Protein AF-A0A5Q4ESE8-F1 (afdb_monomer_lite)

Radius of gyration: 22.93 Å; chains: 1; bounding box: 41×46×74 Å

pLDDT: mean 79.72, std 13.02, range [40.66, 93.75]

Secondary structure (DSSP, 8-state):
--------SSSSTTS--S--HHHHHHHHHHHHHHHHHHHHHHHHHHHS-HHHHHHHHHHSHHHHHHHHHHHHHHHHHHHHHHHHH--HHHHHHHHHHHHHHTHHHHHHHHHHHHTT-SSHHHHHS-HHHHHHHHHHHHHS-----

Foldseek 3Di:
DDDDDDPPDPPPVPPDPPAPPVLVVLLVVLVVVLVVVVVVVVVVVVVDDPVVVLVVLCVDPVSVVVVVVQVVVLVVVLVQLCQAAVDPVVSVVLNVCCVVVNCSSVSVLLNVQSVVDNDPCSSRHHPVVVVVVVVVVVPPPPPDD

Structure (mmCIF, N/CA/C/O backbone):
data_AF-A0A5Q4ESE8-F1
#
_entry.id   AF-A0A5Q4ESE8-F1
#
loop_
_atom_site.group_PDB
_atom_site.id
_atom_site.type_symbol
_atom_site.label_atom_id
_atom_site.label_alt_id
_atom_site.label_comp_id
_atom_site.label_asym_id
_atom_site.label_entity_id
_atom_site.label_seq_id
_atom_site.pdbx_PDB_ins_code
_atom_site.Cartn_x
_atom_site.Cartn_y
_atom_site.Cartn_z
_atom_site.occupancy
_atom_site.B_iso_or_equiv
_atom_site.auth_seq_id
_atom_site.auth_comp_id
_atom_site.auth_asym_id
_atom_site.auth_atom_id
_atom_site.pdbx_PDB_model_num
ATOM 1 N N . MET A 1 1 ? -25.557 33.650 52.422 1.00 40.66 1 MET A N 1
ATOM 2 C CA . MET A 1 1 ? -24.406 32.732 52.610 1.00 40.66 1 MET A CA 1
ATOM 3 C C . MET A 1 1 ? -24.567 31.605 51.595 1.00 40.66 1 MET A C 1
ATOM 5 O O . MET A 1 1 ? -25.570 30.919 51.671 1.00 40.66 1 MET A O 1
ATOM 9 N N . LEU A 1 2 ? -23.888 31.672 50.438 1.00 47.69 2 LEU A N 1
ATOM 10 C CA . LEU A 1 2 ? -22.601 30.998 50.122 1.00 47.69 2 LEU A CA 1
ATOM 11 C C . LEU A 1 2 ? -22.754 29.457 50.163 1.00 47.69 2 LEU A C 1
ATOM 13 O O . LEU A 1 2 ? -23.129 28.940 51.200 1.00 47.69 2 LEU A O 1
ATOM 17 N N . ALA A 1 3 ? -22.506 28.666 49.113 1.00 46.84 3 ALA A N 1
ATOM 18 C CA . ALA A 1 3 ? -21.518 28.820 48.049 1.00 46.84 3 ALA A CA 1
ATOM 19 C C . ALA A 1 3 ? -21.956 28.145 46.729 1.00 46.84 3 ALA A C 1
ATOM 21 O O . ALA A 1 3 ? -22.396 26.998 46.709 1.00 46.84 3 ALA A O 1
ATOM 22 N N . ALA A 1 4 ? -21.773 28.855 45.613 1.00 55.28 4 ALA A N 1
ATOM 23 C CA . ALA A 1 4 ? -21.780 28.278 44.277 1.00 55.28 4 ALA A CA 1
ATOM 24 C C . ALA A 1 4 ? -20.493 27.456 44.086 1.00 55.28 4 ALA A C 1
ATOM 26 O O . ALA A 1 4 ? -19.392 28.007 44.110 1.00 55.28 4 ALA A O 1
ATOM 27 N N . GLY A 1 5 ? -20.635 26.139 43.924 1.00 58.50 5 GLY A N 1
ATOM 28 C CA . GLY A 1 5 ? -19.524 25.245 43.599 1.00 58.50 5 GLY A CA 1
ATOM 29 C C . GLY A 1 5 ? -18.920 25.560 42.220 1.00 58.50 5 GLY A C 1
ATOM 30 O O . GLY A 1 5 ? -19.614 26.095 41.348 1.00 58.50 5 GLY A O 1
ATOM 31 N N . PRO A 1 6 ? -17.628 25.265 41.988 1.00 57.31 6 PRO A N 1
ATOM 32 C CA . PRO A 1 6 ? -16.905 25.786 40.837 1.00 57.31 6 PRO A CA 1
ATOM 33 C C . PRO A 1 6 ? -17.394 25.127 39.543 1.00 57.31 6 PRO A C 1
ATOM 35 O O . PRO A 1 6 ? -17.291 23.913 39.376 1.00 57.31 6 PRO A O 1
ATOM 38 N N . ARG A 1 7 ? -17.848 25.939 38.578 1.00 57.06 7 ARG A N 1
ATOM 39 C CA . ARG A 1 7 ? -18.015 25.538 37.171 1.00 57.06 7 ARG A CA 1
ATOM 40 C C . ARG A 1 7 ? -16.639 25.244 36.559 1.00 57.06 7 ARG A C 1
ATOM 42 O O . ARG A 1 7 ? -16.064 26.080 35.869 1.00 57.06 7 ARG A O 1
ATOM 49 N N . ARG A 1 8 ? -16.087 24.063 36.827 1.00 60.09 8 ARG A N 1
ATOM 50 C CA . ARG A 1 8 ? -14.873 23.539 36.185 1.00 60.09 8 ARG A CA 1
ATOM 51 C C . ARG A 1 8 ? -15.191 22.197 35.537 1.00 60.09 8 ARG A C 1
ATOM 53 O O . ARG A 1 8 ? -14.918 21.154 36.107 1.00 60.09 8 ARG A O 1
ATOM 60 N N . SER A 1 9 ? -15.790 22.231 34.353 1.00 54.19 9 SER A N 1
ATOM 61 C CA . SER A 1 9 ? -15.893 21.035 33.495 1.00 54.19 9 SER A CA 1
ATOM 62 C C . SER A 1 9 ? -16.230 21.326 32.030 1.00 54.19 9 SER A C 1
ATOM 64 O O . SER A 1 9 ? -16.197 20.416 31.214 1.00 54.19 9 SER A O 1
ATOM 66 N N . ALA A 1 10 ? -16.508 22.578 31.648 1.00 52.78 10 ALA A N 1
ATOM 67 C CA . ALA A 1 10 ? -16.897 22.898 30.271 1.00 52.78 10 ALA A CA 1
ATOM 68 C C . ALA A 1 10 ? -15.719 23.245 29.334 1.00 52.78 10 ALA A C 1
ATOM 70 O O . ALA A 1 10 ? -15.917 23.338 28.128 1.00 52.78 10 ALA A O 1
ATOM 71 N N . SER A 1 11 ? -14.498 23.435 29.853 1.00 50.78 11 SER A N 1
ATOM 72 C CA . SER A 1 11 ? -13.347 23.901 29.057 1.00 50.78 11 SER A CA 1
ATOM 73 C C . SER A 1 11 ? -12.180 22.916 28.944 1.00 50.78 11 SER A C 1
ATOM 75 O O . SER A 1 11 ? -11.283 23.159 28.145 1.00 50.78 11 SER A O 1
ATOM 77 N N . GLN A 1 12 ? -12.184 21.790 29.670 1.00 48.25 12 GLN A N 1
ATOM 78 C CA . GLN A 1 12 ? -11.125 20.771 29.558 1.00 48.25 12 GLN A CA 1
ATOM 79 C C . GLN A 1 12 ? -11.368 19.738 28.447 1.00 48.25 12 GLN A C 1
ATOM 81 O O . GLN A 1 12 ? -10.425 19.086 28.017 1.00 48.25 12 GLN A O 1
ATOM 86 N N . HIS A 1 13 ? -12.590 19.640 27.915 1.00 46.31 13 HIS A N 1
ATOM 87 C CA . HIS A 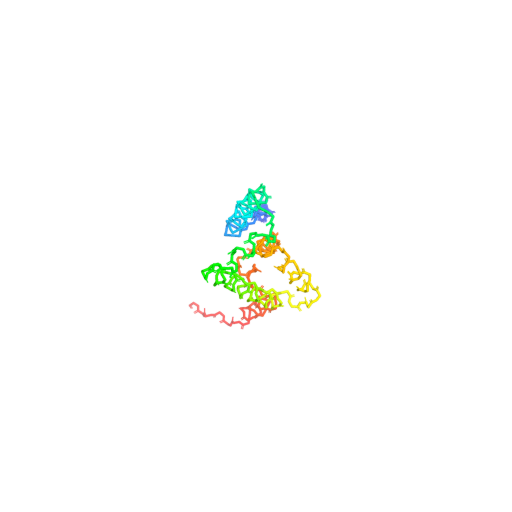1 13 ? -12.912 18.743 26.796 1.00 46.31 13 HIS A CA 1
ATOM 88 C C . HIS A 1 13 ? -12.624 19.328 25.407 1.00 46.31 13 HIS A C 1
ATOM 90 O O . HIS A 1 13 ? -12.838 18.659 24.401 1.00 46.31 13 HIS A O 1
ATOM 96 N N . ARG A 1 14 ? -12.125 20.568 25.331 1.00 53.19 14 ARG A N 1
ATOM 97 C CA . ARG A 1 14 ? -11.720 21.214 24.073 1.00 53.19 14 ARG A CA 1
ATOM 98 C C . ARG A 1 14 ? -10.201 21.254 23.913 1.00 53.19 14 ARG A C 1
ATOM 100 O O . ARG A 1 14 ? -9.661 22.181 23.319 1.00 53.19 14 ARG A O 1
ATOM 107 N N . THR A 1 15 ? -9.511 20.267 24.462 1.00 50.69 15 THR A N 1
ATOM 108 C CA . THR A 1 15 ? -8.067 20.127 24.315 1.00 50.69 15 THR A CA 1
ATOM 109 C C . THR A 1 15 ? -7.839 18.810 23.594 1.00 50.69 15 THR A C 1
ATOM 111 O O . THR A 1 15 ? -8.225 17.762 24.091 1.00 50.69 15 THR A O 1
ATOM 114 N N . GLU A 1 16 ? -7.255 18.897 22.402 1.00 46.00 16 GLU A N 1
ATOM 115 C CA . GLU A 1 16 ? -6.919 17.779 21.511 1.00 46.00 16 GLU A CA 1
ATOM 116 C C . GLU A 1 16 ? -8.044 17.250 20.599 1.00 46.00 16 GLU A C 1
ATOM 118 O O . GLU A 1 16 ? -8.205 16.054 20.408 1.00 46.00 16 GLU A O 1
ATOM 123 N N . ALA A 1 17 ? -8.660 18.147 19.815 1.00 50.62 17 ALA A N 1
ATOM 124 C CA . ALA A 1 17 ? -9.007 17.824 18.414 1.00 50.62 17 ALA A CA 1
ATOM 125 C C . ALA A 1 17 ? -7.728 17.725 17.545 1.00 50.62 17 ALA A C 1
ATOM 127 O O . ALA A 1 17 ? -7.626 18.256 16.440 1.00 50.62 17 ALA A O 1
ATOM 128 N N . VAL A 1 18 ? -6.696 17.116 18.116 1.00 56.94 18 VAL A N 1
ATOM 129 C CA . VAL A 1 18 ? -5.392 16.859 17.537 1.00 56.94 18 VAL A CA 1
ATOM 130 C C . VAL A 1 18 ? -5.389 15.353 17.410 1.00 56.94 18 VAL A C 1
ATOM 132 O O . VAL A 1 18 ? -5.548 14.675 18.418 1.00 56.94 18 VAL A O 1
ATOM 135 N N . MET A 1 19 ? -5.274 14.844 16.181 1.00 54.47 19 MET A N 1
ATOM 136 C CA . MET A 1 19 ? -5.231 13.405 15.913 1.00 54.47 19 MET A CA 1
ATOM 137 C C . MET A 1 19 ? -4.435 12.676 17.015 1.00 54.47 19 MET A C 1
ATOM 139 O O . MET A 1 19 ? -3.371 13.167 17.418 1.00 54.47 19 MET A O 1
ATOM 143 N N . PRO A 1 20 ? -4.907 11.523 17.505 1.00 67.44 20 PRO A N 1
ATOM 144 C CA . PRO A 1 20 ? -4.230 10.783 18.569 1.00 67.44 20 PRO A CA 1
ATOM 145 C C . PRO A 1 20 ? -2.754 10.571 18.180 1.00 67.44 20 PRO A C 1
ATOM 147 O O . PRO A 1 20 ? -2.432 10.261 17.026 1.00 67.44 20 PRO A O 1
ATOM 150 N N . LYS A 1 21 ? -1.833 10.745 19.137 1.00 73.31 21 LYS A N 1
ATOM 151 C CA . LYS A 1 21 ? -0.375 10.601 18.928 1.00 73.31 21 LYS A CA 1
ATOM 152 C C . LYS A 1 21 ? 0.022 9.415 18.019 1.00 73.31 21 LYS A C 1
ATOM 154 O O . LYS A 1 21 ? 0.797 9.645 17.091 1.00 73.31 21 LYS A O 1
ATOM 159 N N . PRO A 1 22 ? -0.520 8.190 18.187 1.00 75.12 22 PRO A N 1
ATOM 160 C CA . PRO A 1 22 ? -0.175 7.063 17.316 1.00 75.12 22 PRO A CA 1
ATOM 161 C C . PRO A 1 22 ? -0.632 7.213 15.851 1.00 75.12 22 PRO A C 1
ATOM 163 O O . PRO A 1 22 ? 0.123 6.872 14.941 1.00 75.12 22 PRO A O 1
ATOM 166 N N . VAL A 1 23 ? -1.821 7.767 15.585 1.00 79.50 23 VAL A N 1
ATOM 167 C CA . VAL A 1 23 ? -2.319 7.960 14.203 1.00 79.50 23 VAL A CA 1
ATOM 168 C C . VAL A 1 23 ? -1.537 9.064 13.494 1.00 79.50 23 VAL A C 1
ATOM 170 O O . VAL A 1 23 ? -1.236 8.941 12.307 1.00 79.50 23 VAL A O 1
ATOM 173 N N . ARG A 1 24 ? -1.119 10.107 14.224 1.00 78.06 24 ARG A N 1
ATOM 174 C CA . ARG A 1 24 ? -0.236 11.158 13.687 1.00 78.06 24 ARG A CA 1
ATOM 175 C C . ARG A 1 24 ? 1.101 10.608 13.223 1.00 78.06 24 ARG A C 1
ATOM 177 O O . ARG A 1 24 ? 1.577 11.010 12.163 1.00 78.06 24 ARG A O 1
ATOM 184 N N . ILE A 1 25 ? 1.694 9.702 13.998 1.00 83.44 25 ILE A N 1
ATOM 185 C CA . ILE A 1 25 ? 2.962 9.064 13.635 1.00 83.44 25 ILE A CA 1
ATOM 186 C C . ILE A 1 25 ? 2.768 8.252 12.352 1.00 83.44 25 ILE A C 1
ATOM 188 O O . ILE A 1 25 ? 3.508 8.459 11.394 1.00 83.44 25 ILE A O 1
ATOM 192 N N . LEU A 1 26 ? 1.724 7.417 12.284 1.00 84.31 26 LEU A N 1
ATOM 193 C CA . LEU A 1 26 ? 1.416 6.617 11.094 1.00 84.31 26 LEU A CA 1
ATOM 194 C C . LEU A 1 26 ? 1.192 7.481 9.842 1.00 84.31 26 LEU A C 1
ATOM 196 O O . LEU A 1 26 ? 1.743 7.186 8.780 1.00 84.31 26 LEU A O 1
ATOM 200 N N . ALA A 1 27 ? 0.411 8.556 9.965 1.00 80.94 27 ALA A N 1
ATOM 201 C CA . ALA A 1 27 ? 0.143 9.479 8.866 1.00 80.94 27 ALA A CA 1
ATOM 202 C C . ALA A 1 27 ? 1.424 10.179 8.392 1.00 80.94 27 ALA A C 1
ATOM 204 O O . ALA A 1 27 ? 1.683 10.232 7.192 1.00 80.94 27 ALA A O 1
ATOM 205 N N . THR A 1 28 ? 2.254 10.650 9.328 1.00 83.25 28 THR A N 1
ATOM 206 C CA . THR A 1 28 ? 3.536 11.300 9.010 1.00 83.25 28 THR A CA 1
ATOM 207 C C . THR A 1 28 ? 4.479 10.332 8.300 1.00 83.25 28 THR A C 1
ATOM 209 O O . THR A 1 28 ? 5.022 10.674 7.254 1.00 83.25 28 THR A O 1
ATOM 212 N N . MET A 1 29 ? 4.634 9.106 8.810 1.00 85.88 29 MET A N 1
ATOM 213 C CA . MET A 1 29 ? 5.472 8.085 8.172 1.00 85.88 29 MET A CA 1
ATOM 214 C C . MET A 1 29 ? 4.977 7.758 6.762 1.00 85.88 29 MET A C 1
ATOM 216 O O . MET A 1 29 ? 5.761 7.767 5.816 1.00 85.88 29 MET A O 1
ATOM 220 N N . SER A 1 30 ? 3.668 7.553 6.599 1.00 83.94 30 SER A N 1
ATOM 221 C CA . SER A 1 30 ? 3.065 7.278 5.290 1.00 83.94 30 SER A CA 1
ATOM 222 C C . SER A 1 30 ? 3.300 8.428 4.306 1.00 83.94 30 SER A C 1
ATOM 224 O O . SER A 1 30 ? 3.585 8.187 3.137 1.00 83.94 30 SER A O 1
ATOM 226 N N . MET A 1 31 ? 3.225 9.676 4.776 1.00 86.62 31 MET A N 1
ATOM 227 C CA . MET A 1 31 ? 3.466 10.864 3.956 1.00 86.62 31 MET A CA 1
ATOM 228 C C . MET A 1 31 ? 4.935 10.994 3.538 1.00 86.62 31 MET A C 1
ATOM 230 O O . MET A 1 31 ? 5.207 11.295 2.379 1.00 86.62 31 MET A O 1
ATOM 234 N N . LEU A 1 32 ? 5.882 10.725 4.440 1.00 91.00 32 LEU A N 1
ATOM 235 C CA . LEU A 1 32 ? 7.309 10.726 4.106 1.00 91.00 32 LEU A CA 1
ATOM 236 C C . LEU A 1 32 ? 7.636 9.649 3.069 1.00 91.00 32 LEU A C 1
ATOM 238 O O . LEU A 1 32 ? 8.298 9.940 2.073 1.00 91.00 32 LEU A O 1
ATOM 242 N N . ILE A 1 33 ? 7.114 8.435 3.260 1.00 89.50 33 ILE A N 1
ATOM 243 C CA . ILE A 1 33 ? 7.281 7.337 2.300 1.00 89.50 33 ILE A CA 1
ATOM 244 C C . ILE A 1 33 ? 6.685 7.729 0.944 1.00 89.50 33 ILE A C 1
ATOM 246 O O . ILE A 1 33 ? 7.332 7.525 -0.079 1.00 89.50 33 ILE A O 1
ATOM 250 N N . LEU A 1 34 ? 5.498 8.344 0.924 1.00 86.81 34 LEU A N 1
ATOM 251 C CA . LEU A 1 34 ? 4.852 8.815 -0.304 1.00 86.81 34 LEU A CA 1
ATOM 252 C C . LEU A 1 34 ? 5.740 9.804 -1.073 1.00 86.81 34 LEU A C 1
ATOM 254 O O . LEU A 1 34 ? 5.918 9.654 -2.280 1.00 86.81 34 LEU A O 1
ATOM 258 N N . ILE A 1 35 ? 6.321 10.786 -0.380 1.00 88.31 35 ILE A N 1
ATOM 259 C CA . ILE A 1 35 ? 7.192 11.803 -0.989 1.00 88.31 35 ILE A CA 1
ATOM 260 C C . ILE A 1 35 ? 8.449 11.157 -1.577 1.00 88.31 35 ILE A C 1
ATOM 262 O O . ILE A 1 35 ? 8.797 11.429 -2.726 1.00 88.31 35 ILE A O 1
ATOM 266 N N . VAL A 1 36 ? 9.105 10.275 -0.818 1.00 91.50 36 VAL A N 1
ATOM 267 C CA . VAL A 1 36 ? 10.288 9.543 -1.294 1.00 91.50 36 VAL A CA 1
ATOM 268 C C . VAL A 1 36 ? 9.938 8.702 -2.520 1.00 91.50 36 VAL A C 1
ATOM 270 O O . VAL A 1 36 ? 10.663 8.726 -3.511 1.00 91.50 36 VAL A O 1
ATOM 273 N N . PHE A 1 37 ? 8.803 8.003 -2.494 1.00 86.25 37 PHE A N 1
ATOM 274 C CA . PHE A 1 37 ? 8.378 7.146 -3.596 1.00 86.25 37 PHE A CA 1
ATOM 275 C C . PHE A 1 37 ? 8.091 7.948 -4.871 1.00 86.25 37 PHE A C 1
ATOM 277 O O . PHE A 1 37 ? 8.544 7.568 -5.948 1.00 86.25 37 PHE A O 1
ATOM 284 N N . ILE A 1 38 ? 7.431 9.104 -4.749 1.00 87.38 38 ILE A N 1
ATOM 285 C CA . ILE A 1 38 ? 7.221 10.030 -5.871 1.00 87.38 38 ILE A CA 1
ATOM 286 C C . ILE A 1 38 ? 8.563 10.516 -6.430 1.00 87.38 38 ILE A C 1
ATOM 288 O O . ILE A 1 38 ? 8.757 10.491 -7.644 1.00 87.38 38 ILE A O 1
ATOM 292 N N . ALA A 1 39 ? 9.508 10.912 -5.573 1.00 87.81 39 ALA A N 1
ATOM 293 C CA . ALA A 1 39 ? 10.824 11.368 -6.018 1.00 87.81 39 ALA A CA 1
ATOM 294 C C . ALA A 1 39 ? 11.586 10.273 -6.789 1.00 87.81 39 ALA A C 1
ATOM 296 O O . ALA A 1 39 ? 12.188 10.552 -7.827 1.00 87.81 39 ALA A O 1
ATOM 297 N N . LEU A 1 40 ? 11.515 9.020 -6.326 1.00 87.31 40 LEU A N 1
ATOM 298 C CA . LEU A 1 40 ? 12.112 7.875 -7.016 1.00 87.31 40 LEU A CA 1
ATOM 299 C C . LEU A 1 40 ? 11.448 7.602 -8.371 1.00 87.31 40 LEU A C 1
ATOM 301 O O . LEU A 1 40 ? 12.163 7.363 -9.343 1.00 87.31 40 LEU A O 1
ATOM 305 N N . ILE A 1 41 ? 10.115 7.685 -8.453 1.00 85.62 41 ILE A N 1
ATOM 306 C CA . ILE A 1 41 ? 9.373 7.534 -9.715 1.00 85.62 41 ILE A CA 1
ATOM 307 C C . ILE A 1 41 ? 9.794 8.613 -10.711 1.00 85.62 41 ILE A C 1
ATOM 309 O O . ILE A 1 41 ? 10.081 8.295 -11.864 1.00 85.62 41 ILE A O 1
ATOM 313 N N . VAL A 1 42 ? 9.866 9.876 -10.279 1.00 86.75 42 VAL A N 1
ATOM 314 C CA . VAL A 1 42 ? 10.287 10.988 -11.144 1.00 86.75 42 VAL A CA 1
ATOM 315 C C . VAL A 1 42 ? 11.713 10.766 -11.637 1.00 86.75 42 VAL A C 1
ATOM 317 O O . VAL A 1 42 ? 11.943 10.836 -12.841 1.00 86.75 42 VAL A O 1
ATOM 320 N N . ARG A 1 43 ? 12.651 10.428 -10.742 1.00 89.62 43 ARG A N 1
ATOM 321 C CA . ARG A 1 43 ? 14.044 10.144 -11.119 1.00 89.62 43 ARG A CA 1
ATOM 322 C C . ARG A 1 43 ? 14.130 9.018 -12.152 1.00 89.62 43 ARG A C 1
ATOM 324 O O . ARG A 1 43 ? 14.745 9.202 -13.194 1.00 89.62 43 ARG A O 1
ATOM 331 N N . ALA A 1 44 ? 13.473 7.887 -11.894 1.00 84.75 44 ALA A N 1
ATOM 332 C CA . ALA A 1 44 ? 13.473 6.743 -12.804 1.00 84.75 44 ALA A CA 1
ATOM 333 C C . ALA A 1 44 ? 12.830 7.076 -14.163 1.00 84.75 44 ALA A C 1
ATOM 335 O O . ALA A 1 44 ? 13.327 6.648 -15.203 1.00 84.75 44 ALA A O 1
ATOM 336 N N . SER A 1 45 ? 11.768 7.891 -14.162 1.00 83.38 45 SER A N 1
ATOM 337 C CA . SER A 1 45 ? 11.065 8.312 -15.383 1.00 83.38 45 SER A CA 1
ATOM 338 C C . SER A 1 45 ? 11.903 9.227 -16.280 1.00 83.38 45 SER A C 1
ATOM 340 O O . SER A 1 45 ? 11.626 9.313 -17.472 1.00 83.38 45 SER A O 1
ATOM 342 N N . MET A 1 46 ? 12.914 9.914 -15.735 1.00 86.62 46 MET A N 1
ATOM 343 C CA . MET A 1 46 ? 13.856 10.718 -16.527 1.00 86.62 46 MET A CA 1
ATOM 344 C C . MET A 1 46 ? 14.951 9.866 -17.188 1.00 86.62 46 MET A C 1
ATOM 346 O O . MET A 1 46 ? 15.562 10.311 -18.155 1.00 86.62 46 MET A O 1
ATOM 350 N N . GLU A 1 47 ? 15.212 8.658 -16.678 1.00 82.44 47 GLU A N 1
ATOM 351 C CA . GLU A 1 47 ? 16.289 7.781 -17.157 1.00 82.44 47 GLU A CA 1
ATOM 352 C C . GLU A 1 47 ? 15.802 6.800 -18.231 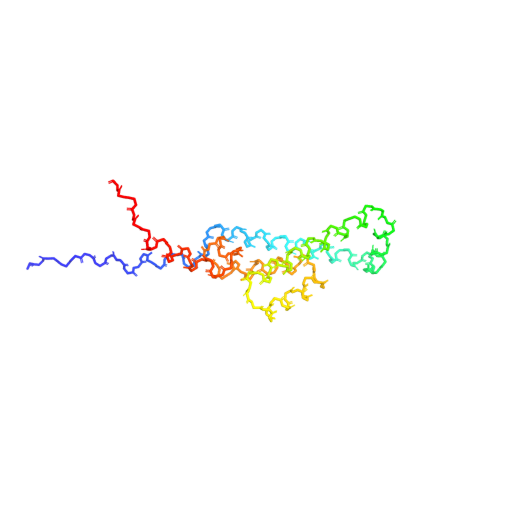1.00 82.44 47 GLU A C 1
ATOM 354 O O . GLU A 1 47 ? 16.469 6.608 -19.250 1.00 82.44 47 GLU A O 1
ATOM 359 N N . LYS A 1 48 ? 14.645 6.162 -18.014 1.00 78.81 48 LYS A N 1
ATOM 360 C CA . LYS A 1 48 ? 14.106 5.135 -18.915 1.00 78.81 48 LYS A CA 1
ATOM 361 C C . LYS A 1 48 ? 12.593 5.252 -19.056 1.00 78.81 48 LYS A C 1
ATOM 363 O O . LYS A 1 48 ? 11.867 5.498 -18.096 1.00 78.81 48 LYS A O 1
ATOM 368 N N . ASN A 1 49 ? 12.106 4.966 -20.262 1.00 85.12 49 ASN A N 1
ATOM 369 C CA . ASN A 1 49 ? 10.680 4.762 -20.492 1.00 85.12 49 ASN A CA 1
ATOM 370 C C . ASN A 1 49 ? 10.195 3.533 -19.710 1.00 85.12 49 ASN A C 1
ATOM 372 O O . ASN A 1 49 ? 10.855 2.492 -19.715 1.00 85.12 49 ASN A O 1
ATOM 376 N N . ILE A 1 50 ? 9.006 3.630 -19.111 1.00 82.00 50 ILE A N 1
ATOM 377 C CA . ILE A 1 50 ? 8.424 2.587 -18.248 1.00 82.00 50 ILE A CA 1
ATOM 378 C C . ILE A 1 50 ? 8.396 1.222 -18.951 1.00 82.00 50 ILE A C 1
ATOM 380 O O . ILE A 1 50 ? 8.779 0.220 -18.359 1.00 82.00 50 ILE A O 1
ATOM 384 N N . GLY A 1 51 ? 8.007 1.175 -20.230 1.00 81.69 51 GLY A N 1
ATOM 385 C CA . GLY A 1 51 ? 7.945 -0.080 -20.987 1.00 81.69 51 GLY A CA 1
ATOM 386 C C . GLY A 1 51 ? 9.307 -0.760 -21.160 1.00 81.69 51 GLY A C 1
ATOM 387 O O . GLY A 1 51 ? 9.402 -1.975 -21.023 1.00 81.69 51 GLY A O 1
ATOM 388 N N . ALA A 1 52 ? 10.368 0.018 -21.395 1.00 84.25 52 ALA A N 1
ATOM 389 C CA . ALA A 1 52 ? 11.724 -0.516 -21.514 1.00 84.25 52 ALA A CA 1
ATOM 390 C C . ALA A 1 52 ? 12.255 -0.999 -20.156 1.00 84.25 52 ALA A C 1
ATOM 392 O O . ALA A 1 52 ? 12.830 -2.080 -20.074 1.00 84.25 52 ALA A O 1
ATOM 393 N N . ALA A 1 53 ? 11.994 -0.239 -19.087 1.00 84.38 53 ALA A N 1
ATOM 394 C CA . ALA A 1 53 ? 12.361 -0.628 -17.727 1.00 84.38 53 ALA A CA 1
ATOM 395 C C . ALA A 1 53 ? 11.659 -1.925 -17.287 1.00 84.38 53 ALA A C 1
ATOM 397 O O . ALA A 1 53 ? 12.292 -2.794 -16.696 1.00 84.38 53 ALA A O 1
ATOM 398 N N . VAL A 1 54 ? 10.372 -2.089 -17.612 1.00 84.75 54 VAL A N 1
ATOM 399 C CA . VAL A 1 54 ? 9.619 -3.317 -17.308 1.00 84.75 54 VAL A CA 1
ATOM 400 C C . VAL A 1 54 ? 10.118 -4.498 -18.139 1.00 84.75 54 VAL A C 1
ATOM 402 O O . VAL A 1 54 ? 10.250 -5.590 -17.597 1.00 84.75 54 VAL A O 1
ATOM 405 N N . ALA A 1 55 ? 10.424 -4.305 -19.424 1.00 87.88 55 ALA A N 1
ATOM 406 C CA . ALA A 1 55 ? 10.950 -5.378 -20.269 1.00 87.88 55 ALA A CA 1
ATOM 407 C C . ALA A 1 55 ? 12.295 -5.913 -19.748 1.00 87.88 55 ALA A C 1
ATOM 409 O O . ALA A 1 55 ? 12.490 -7.124 -19.685 1.00 87.88 55 ALA A O 1
ATOM 410 N N . GLU A 1 56 ? 13.189 -5.020 -19.320 1.00 88.81 56 GLU A N 1
ATOM 411 C CA . GLU A 1 56 ? 14.467 -5.383 -18.698 1.00 88.81 56 GLU A CA 1
ATOM 412 C C . GLU A 1 56 ? 14.263 -6.080 -17.345 1.00 88.81 56 GLU A C 1
ATOM 414 O O . GLU A 1 56 ? 14.900 -7.094 -17.075 1.00 88.81 56 GLU A O 1
ATOM 419 N N . LEU A 1 57 ? 13.317 -5.599 -16.531 1.00 88.88 57 LEU A N 1
ATOM 420 C CA . LEU A 1 57 ? 12.979 -6.211 -15.245 1.00 88.88 57 LEU A CA 1
ATOM 421 C C . LEU A 1 57 ? 12.404 -7.626 -15.406 1.00 88.88 57 LEU A C 1
ATOM 423 O O . LEU A 1 57 ? 12.704 -8.501 -14.609 1.00 88.88 57 LEU A O 1
ATOM 427 N N . VAL A 1 58 ? 11.582 -7.865 -16.428 1.00 90.56 58 VAL A N 1
ATOM 428 C CA . VAL A 1 58 ? 11.016 -9.195 -16.713 1.00 90.56 58 VAL A CA 1
ATOM 429 C C . VAL A 1 58 ? 12.060 -10.133 -17.325 1.00 90.56 58 VAL A C 1
ATOM 431 O O . VAL A 1 58 ? 11.978 -11.344 -17.127 1.00 90.56 58 VAL A O 1
ATOM 434 N N . ALA A 1 59 ? 13.034 -9.590 -18.061 1.00 91.69 59 ALA A N 1
ATOM 435 C CA . ALA A 1 59 ? 14.154 -10.362 -18.592 1.00 91.69 59 ALA A CA 1
ATOM 436 C C . ALA A 1 59 ? 15.132 -10.809 -17.490 1.00 91.69 59 ALA A C 1
ATOM 438 O O . ALA A 1 59 ? 15.777 -11.848 -17.635 1.00 91.69 59 ALA A O 1
ATOM 439 N N . ASP A 1 60 ? 15.227 -10.056 -16.391 1.00 92.31 60 ASP A N 1
ATOM 440 C CA . ASP A 1 60 ? 15.961 -10.458 -15.195 1.00 92.31 60 ASP A CA 1
ATOM 441 C C . ASP A 1 60 ? 15.138 -11.415 -14.313 1.00 92.31 60 ASP A C 1
ATOM 443 O O . ASP A 1 60 ? 13.977 -11.169 -13.981 1.00 92.31 60 ASP A O 1
ATOM 447 N N . GLY A 1 61 ? 15.752 -12.521 -13.886 1.00 90.31 61 GLY A N 1
ATOM 448 C CA . GLY A 1 61 ? 15.060 -13.544 -13.096 1.00 90.31 61 GLY A CA 1
ATOM 449 C C . GLY A 1 61 ? 14.579 -13.038 -11.732 1.00 90.31 61 GLY A C 1
ATOM 450 O O . GLY A 1 61 ? 13.479 -13.387 -11.299 1.00 90.31 61 GLY A O 1
ATOM 451 N N . TRP A 1 62 ? 15.361 -12.186 -11.063 1.00 92.56 62 TRP A N 1
ATOM 452 C CA . TRP A 1 62 ? 14.960 -11.577 -9.791 1.00 92.56 62 TRP A CA 1
ATOM 453 C C . TRP A 1 62 ? 13.972 -10.430 -10.002 1.00 92.56 62 TRP A C 1
ATOM 455 O O . TRP A 1 62 ? 13.045 -10.259 -9.205 1.00 92.56 62 TRP A O 1
ATOM 465 N N . GLY A 1 63 ? 14.109 -9.685 -11.094 1.00 90.75 63 GLY A N 1
ATOM 466 C CA . GLY A 1 63 ? 13.153 -8.666 -11.502 1.00 90.75 63 GLY A CA 1
ATOM 467 C C . GLY A 1 63 ? 11.746 -9.236 -11.705 1.00 90.75 63 GLY A C 1
ATOM 468 O O . GLY A 1 63 ? 10.784 -8.686 -11.166 1.00 90.75 63 GLY A O 1
ATOM 469 N N . LEU A 1 64 ? 11.609 -10.401 -12.343 1.00 91.06 64 LEU A N 1
ATOM 470 C CA . LEU A 1 64 ? 10.315 -11.080 -12.447 1.00 91.06 64 LEU A CA 1
ATOM 471 C C . LEU A 1 64 ? 9.758 -11.495 -11.074 1.00 91.06 64 LEU A C 1
ATOM 473 O O . LEU A 1 64 ? 8.575 -11.283 -10.807 1.00 91.06 64 LEU A O 1
ATOM 477 N N . VAL A 1 65 ? 10.592 -12.050 -10.189 1.00 93.75 65 VAL A N 1
ATOM 478 C CA . VAL A 1 65 ? 10.171 -12.444 -8.830 1.00 93.75 65 VAL A CA 1
ATOM 479 C C . VAL A 1 65 ? 9.669 -11.238 -8.039 1.00 93.75 65 VAL A C 1
ATOM 481 O O . VAL A 1 65 ? 8.601 -11.308 -7.435 1.00 93.75 65 VAL A O 1
ATOM 484 N N . THR A 1 66 ? 10.390 -10.116 -8.079 1.00 90.75 66 THR A N 1
ATOM 485 C CA . THR A 1 66 ? 9.971 -8.880 -7.394 1.00 90.75 66 THR A CA 1
ATOM 486 C C . THR A 1 66 ? 8.692 -8.291 -7.988 1.00 90.75 66 THR A C 1
ATOM 488 O O . THR A 1 66 ? 7.853 -7.781 -7.247 1.00 90.75 66 THR A O 1
ATOM 491 N N . LEU A 1 67 ? 8.490 -8.406 -9.304 1.00 88.44 67 LEU A N 1
ATOM 492 C CA . LEU A 1 67 ? 7.256 -7.980 -9.961 1.00 88.44 67 LEU A CA 1
ATOM 493 C C . LEU A 1 67 ? 6.062 -8.836 -9.516 1.00 88.44 67 LEU A C 1
ATOM 495 O O . LEU A 1 67 ? 5.001 -8.300 -9.196 1.00 88.44 67 LEU A O 1
ATOM 499 N N . VAL A 1 68 ? 6.236 -10.158 -9.457 1.00 90.81 68 VAL A N 1
ATOM 500 C CA . VAL A 1 68 ? 5.204 -11.083 -8.966 1.00 90.81 68 VAL A CA 1
ATOM 501 C C . VAL A 1 68 ? 4.894 -10.822 -7.491 1.00 90.81 68 VAL A C 1
ATOM 503 O O . VAL A 1 68 ? 3.719 -10.729 -7.141 1.00 90.81 68 VAL A O 1
ATOM 506 N N . ASP A 1 69 ? 5.914 -10.651 -6.647 1.00 91.31 69 ASP A N 1
ATOM 507 C CA . ASP A 1 69 ? 5.757 -10.313 -5.225 1.00 91.31 69 ASP A CA 1
ATOM 508 C C . ASP A 1 69 ? 4.967 -9.007 -5.038 1.00 91.31 69 ASP A C 1
ATOM 510 O O . ASP A 1 69 ? 3.979 -8.971 -4.299 1.00 91.31 69 ASP A O 1
ATOM 514 N N . LEU A 1 70 ? 5.313 -7.966 -5.804 1.00 89.75 70 LEU A N 1
ATOM 515 C CA . LEU A 1 70 ? 4.596 -6.692 -5.806 1.00 89.75 70 LEU A CA 1
ATOM 516 C C . LEU A 1 70 ? 3.107 -6.882 -6.127 1.00 89.75 70 LEU A C 1
ATOM 518 O O . LEU A 1 70 ? 2.254 -6.397 -5.380 1.00 89.75 70 LEU A O 1
ATOM 522 N N . TYR A 1 71 ? 2.769 -7.580 -7.216 1.00 89.69 71 TYR A N 1
ATOM 523 C CA . TYR A 1 71 ? 1.369 -7.777 -7.610 1.00 89.69 71 TYR A CA 1
ATOM 524 C C . TYR A 1 71 ? 0.606 -8.716 -6.670 1.00 89.69 71 TYR A C 1
ATOM 526 O O . TYR A 1 71 ? -0.579 -8.480 -6.417 1.00 89.69 71 TYR A O 1
ATOM 534 N N . ALA A 1 72 ? 1.262 -9.729 -6.101 1.00 92.62 72 ALA A N 1
ATOM 535 C CA . ALA A 1 72 ? 0.677 -10.562 -5.054 1.00 92.62 72 ALA A CA 1
ATOM 536 C C . ALA A 1 72 ? 0.338 -9.720 -3.812 1.00 92.62 72 ALA A C 1
ATOM 538 O O . ALA A 1 72 ? -0.775 -9.807 -3.284 1.00 92.62 72 ALA A O 1
ATOM 539 N N . GLY A 1 73 ? 1.246 -8.829 -3.404 1.00 92.31 73 GLY A N 1
ATOM 540 C CA . GLY A 1 73 ? 1.004 -7.851 -2.347 1.00 92.31 73 GLY A CA 1
ATOM 541 C C . GLY A 1 73 ? -0.178 -6.930 -2.661 1.00 92.31 73 GLY A C 1
ATOM 542 O O . GLY A 1 73 ? -1.082 -6.783 -1.837 1.00 92.31 73 GLY A O 1
ATOM 543 N N . LEU A 1 74 ? -0.237 -6.363 -3.872 1.00 91.75 74 LEU A N 1
ATOM 544 C CA . LEU A 1 74 ? -1.356 -5.512 -4.302 1.00 91.75 74 LEU A CA 1
ATOM 545 C C . LEU A 1 74 ? -2.692 -6.261 -4.303 1.00 91.75 74 LEU A C 1
ATOM 547 O O . LEU A 1 74 ? -3.707 -5.687 -3.907 1.00 91.75 74 LEU A O 1
ATOM 551 N N . PHE A 1 75 ? -2.703 -7.538 -4.690 1.00 91.62 75 PHE A N 1
ATOM 552 C CA . PHE A 1 75 ? -3.899 -8.376 -4.630 1.00 91.62 75 PHE A CA 1
ATOM 553 C C . PHE A 1 75 ? -4.385 -8.570 -3.188 1.00 91.62 75 PHE A C 1
ATOM 555 O O . PHE A 1 75 ? -5.568 -8.371 -2.900 1.00 91.62 75 PHE A O 1
ATOM 562 N N . ILE A 1 76 ? -3.479 -8.876 -2.255 1.00 93.31 76 ILE A N 1
ATOM 563 C CA . ILE A 1 76 ? -3.813 -9.002 -0.828 1.00 93.31 76 ILE A CA 1
ATOM 564 C C . ILE A 1 76 ? -4.383 -7.681 -0.292 1.00 93.31 76 ILE A C 1
ATOM 566 O O . ILE A 1 76 ? -5.413 -7.677 0.390 1.00 93.31 76 ILE A O 1
ATOM 570 N N . ILE A 1 77 ? -3.770 -6.548 -0.648 1.00 91.94 77 ILE A N 1
ATOM 571 C CA . ILE A 1 77 ? -4.263 -5.217 -0.269 1.00 91.94 77 ILE A CA 1
ATOM 572 C C . ILE A 1 77 ? -5.636 -4.929 -0.889 1.00 91.94 77 ILE A C 1
ATOM 574 O O . ILE A 1 77 ? -6.509 -4.411 -0.198 1.00 91.94 77 ILE A O 1
ATOM 578 N N . ALA A 1 78 ? -5.879 -5.298 -2.147 1.00 90.38 78 ALA A N 1
ATOM 579 C CA . ALA A 1 78 ? -7.176 -5.134 -2.805 1.00 90.38 78 ALA A CA 1
ATOM 580 C C . ALA A 1 78 ? -8.296 -5.908 -2.082 1.00 90.38 78 ALA A C 1
ATOM 582 O O . ALA A 1 78 ? -9.387 -5.368 -1.841 1.00 90.38 78 ALA A O 1
ATOM 583 N N . VAL A 1 79 ? -8.018 -7.150 -1.674 1.00 90.81 79 VAL A N 1
ATOM 584 C CA . VAL A 1 79 ? -8.939 -7.958 -0.860 1.00 90.81 79 VAL A CA 1
ATOM 585 C C . VAL A 1 79 ? -9.175 -7.293 0.499 1.00 90.81 79 VAL A C 1
ATOM 587 O O . VAL A 1 79 ? -10.325 -7.134 0.921 1.00 90.81 79 VAL A O 1
ATOM 590 N N . TRP A 1 80 ? -8.111 -6.829 1.159 1.00 91.44 80 TRP A N 1
ATOM 591 C CA . TRP A 1 80 ? -8.206 -6.130 2.441 1.00 91.44 80 TRP A CA 1
ATOM 592 C C . TRP A 1 80 ? -9.034 -4.838 2.351 1.00 91.44 80 TRP A C 1
ATOM 594 O O . TRP A 1 80 ? -9.948 -4.642 3.155 1.00 91.44 80 TRP A O 1
ATOM 604 N N . VAL A 1 81 ? -8.811 -3.995 1.339 1.00 88.94 81 VAL A N 1
ATOM 605 C CA . VAL A 1 81 ? -9.594 -2.768 1.100 1.00 88.94 81 VAL A CA 1
ATOM 606 C C . VAL A 1 81 ? -11.072 -3.092 0.876 1.00 88.94 81 VAL A C 1
ATOM 608 O O . VAL A 1 81 ? -11.951 -2.384 1.376 1.00 88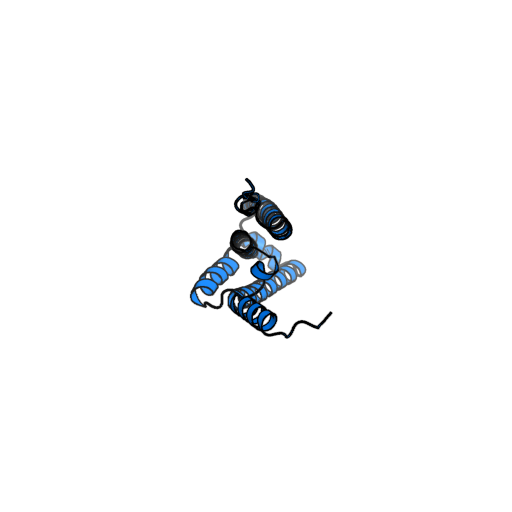.94 81 VAL A O 1
ATOM 611 N N . THR A 1 82 ? -11.368 -4.183 0.168 1.00 88.19 82 THR A N 1
ATOM 612 C CA . THR A 1 82 ? -12.746 -4.655 -0.032 1.00 88.19 82 THR A CA 1
ATOM 613 C C . THR A 1 82 ? -13.402 -5.050 1.285 1.00 88.19 82 THR A C 1
ATOM 615 O O . THR A 1 82 ? -14.528 -4.635 1.583 1.00 88.19 82 THR A O 1
ATOM 618 N N . PHE A 1 83 ? -12.672 -5.786 2.122 1.00 86.44 83 PHE A N 1
ATOM 619 C CA . PHE A 1 83 ? -13.140 -6.179 3.444 1.00 86.44 83 PHE A CA 1
ATOM 620 C C . PHE A 1 83 ? -13.389 -4.970 4.360 1.00 86.44 83 PHE A C 1
ATOM 622 O O . PHE A 1 83 ? -14.407 -4.938 5.065 1.00 86.44 83 PHE A O 1
ATOM 629 N N . VAL A 1 84 ? -12.488 -3.985 4.331 1.00 85.50 84 VAL A N 1
ATOM 630 C CA . VAL A 1 84 ? -12.507 -2.790 5.182 1.00 85.50 84 VAL A CA 1
ATOM 631 C C . VAL A 1 84 ? -13.611 -1.804 4.800 1.00 85.50 84 VAL A C 1
ATOM 633 O O . VAL A 1 84 ? -14.373 -1.386 5.675 1.00 85.50 84 VAL A O 1
ATOM 636 N N . GLU A 1 85 ? -13.725 -1.432 3.521 1.00 83.62 85 GLU A N 1
ATOM 637 C CA . GLU A 1 85 ? -14.747 -0.472 3.071 1.00 83.62 85 GLU A CA 1
ATOM 638 C C . GLU A 1 85 ? -16.158 -1.064 3.162 1.00 83.62 85 GLU A C 1
ATOM 640 O O . GLU A 1 85 ? -17.123 -0.324 3.359 1.00 83.62 85 GLU A O 1
ATOM 645 N N . GLY A 1 86 ? -16.307 -2.386 2.993 1.00 77.88 86 GLY A N 1
ATOM 646 C CA . GLY A 1 86 ? -17.607 -3.066 2.998 1.00 77.88 86 GLY A CA 1
ATOM 647 C C . GLY A 1 86 ? -18.560 -2.627 1.876 1.00 77.88 86 GLY A C 1
ATOM 648 O O . GLY A 1 86 ? -19.699 -3.082 1.835 1.00 77.88 86 GLY A O 1
ATOM 649 N N . SER A 1 87 ? -18.112 -1.752 0.970 1.00 82.69 87 SER A N 1
ATOM 650 C CA . SER A 1 87 ? -18.862 -1.229 -0.169 1.00 82.69 87 SER A CA 1
ATOM 651 C C . SER A 1 87 ? -18.085 -1.496 -1.450 1.00 82.69 87 SER A C 1
ATOM 653 O O . SER A 1 87 ? -17.103 -0.809 -1.738 1.00 82.69 87 SER A O 1
ATOM 655 N N . LEU A 1 88 ? -18.577 -2.443 -2.254 1.00 81.75 88 LEU A N 1
ATOM 656 C CA . LEU A 1 88 ? -17.946 -2.848 -3.516 1.00 81.75 88 LEU A CA 1
ATOM 657 C C . LEU A 1 88 ? -17.685 -1.661 -4.454 1.00 81.75 88 LEU A C 1
ATOM 659 O O . LEU A 1 88 ? -16.657 -1.617 -5.117 1.00 81.75 88 LEU A O 1
ATOM 663 N N . ARG A 1 89 ? -18.565 -0.650 -4.462 1.00 85.69 89 ARG A N 1
ATOM 664 C CA . ARG A 1 89 ? -18.413 0.537 -5.317 1.00 85.69 89 ARG A CA 1
ATOM 665 C C . ARG A 1 89 ? -17.224 1.413 -4.919 1.00 85.69 89 ARG A C 1
ATOM 667 O O . ARG A 1 89 ? -16.551 1.948 -5.790 1.00 85.69 89 ARG A O 1
ATOM 674 N N . ARG A 1 90 ? -16.966 1.589 -3.617 1.00 84.69 90 ARG A N 1
ATOM 675 C CA . ARG A 1 90 ? -15.793 2.351 -3.150 1.00 84.69 90 ARG A CA 1
ATOM 676 C C . ARG A 1 90 ? -14.521 1.537 -3.315 1.00 84.69 90 ARG A C 1
ATOM 678 O O . ARG A 1 90 ? -13.517 2.085 -3.755 1.00 84.69 90 ARG A O 1
ATOM 685 N N . SER A 1 91 ? -14.584 0.244 -3.008 1.00 87.06 91 SER A N 1
ATOM 686 C CA . SER A 1 91 ? -13.465 -0.679 -3.195 1.00 87.06 91 SER A CA 1
ATOM 687 C C . SER A 1 91 ? -13.038 -0.749 -4.656 1.00 87.06 91 SER A C 1
ATOM 689 O O . SER A 1 91 ? -11.847 -0.695 -4.917 1.00 87.06 91 SER A O 1
ATOM 691 N N . PHE A 1 92 ? -13.980 -0.744 -5.605 1.00 89.31 92 PHE A N 1
ATOM 692 C CA . PHE A 1 92 ? -13.682 -0.720 -7.038 1.00 89.31 92 PHE A CA 1
ATOM 693 C C . PHE A 1 92 ? -12.744 0.430 -7.427 1.00 89.31 92 PHE A C 1
ATOM 695 O O . PHE A 1 92 ? -11.709 0.189 -8.039 1.00 89.31 92 PHE A O 1
ATOM 702 N N . TRP A 1 93 ? -13.041 1.665 -7.007 1.00 90.69 93 TRP A N 1
ATOM 703 C CA . TRP A 1 93 ? -12.179 2.815 -7.306 1.00 90.69 93 TRP A CA 1
ATOM 704 C C . TRP A 1 93 ? -10.776 2.681 -6.706 1.00 90.69 93 TRP A C 1
ATOM 706 O O . TRP A 1 93 ? -9.798 3.054 -7.350 1.00 90.69 93 TRP A O 1
ATOM 716 N N . TRP A 1 94 ? -10.660 2.113 -5.503 1.00 91.25 94 TRP A N 1
ATOM 717 C CA . TRP A 1 94 ? -9.358 1.854 -4.886 1.00 91.25 94 TRP A CA 1
ATOM 718 C C . TRP A 1 94 ? -8.591 0.729 -5.570 1.00 91.25 94 TRP A C 1
ATOM 720 O O . TRP A 1 94 ? -7.385 0.848 -5.724 1.00 91.25 94 TRP A O 1
ATOM 730 N N . ILE A 1 95 ? -9.266 -0.325 -6.021 1.00 89.50 95 ILE A N 1
ATOM 731 C CA . ILE A 1 95 ? -8.643 -1.424 -6.768 1.00 89.50 95 ILE A CA 1
ATOM 732 C C . ILE A 1 95 ? -8.115 -0.916 -8.108 1.00 89.50 95 ILE A C 1
ATOM 734 O O . ILE A 1 95 ? -6.974 -1.197 -8.459 1.00 89.50 95 ILE A O 1
ATOM 738 N N . VAL A 1 96 ? -8.905 -0.106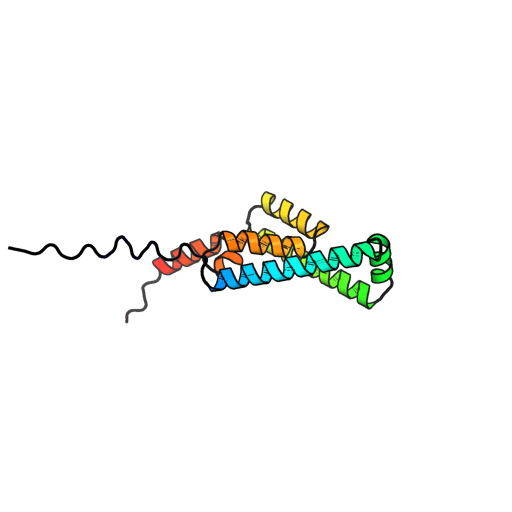 -8.818 1.00 89.81 96 VAL A N 1
ATOM 739 C CA . VAL A 1 96 ? -8.454 0.566 -10.042 1.00 89.81 96 VAL A CA 1
ATOM 740 C C . VAL A 1 96 ? -7.212 1.410 -9.745 1.00 89.81 96 VAL A C 1
ATOM 742 O O . VAL A 1 96 ? -6.203 1.272 -10.430 1.00 89.81 96 VAL A O 1
ATOM 745 N N . ALA A 1 97 ? -7.231 2.216 -8.679 1.00 89.19 97 ALA A N 1
ATOM 746 C CA . ALA A 1 97 ? -6.057 2.982 -8.272 1.00 89.19 97 ALA A CA 1
ATOM 747 C C . ALA A 1 97 ? -4.852 2.082 -7.929 1.00 89.19 97 ALA A C 1
ATOM 749 O O . ALA A 1 97 ? -3.748 2.398 -8.345 1.00 89.19 97 ALA A O 1
ATOM 750 N N . LEU A 1 98 ? -5.029 0.951 -7.241 1.00 89.38 98 LEU A N 1
ATOM 751 C CA . LEU A 1 98 ? -3.940 0.010 -6.934 1.00 89.38 98 LEU A CA 1
ATOM 752 C C . LEU A 1 98 ? -3.299 -0.579 -8.195 1.00 89.38 98 LEU A C 1
ATOM 754 O O . LEU A 1 98 ? -2.086 -0.741 -8.226 1.00 89.38 98 LEU A O 1
ATOM 758 N N . ILE A 1 99 ? -4.080 -0.860 -9.240 1.00 85.12 99 ILE A N 1
ATOM 759 C CA . ILE A 1 99 ? -3.549 -1.404 -10.499 1.00 85.12 99 ILE A CA 1
ATOM 760 C C . ILE A 1 99 ? -2.669 -0.373 -11.219 1.00 85.12 99 ILE A C 1
ATOM 762 O O . ILE A 1 99 ? -1.618 -0.728 -11.741 1.00 85.12 99 ILE A O 1
ATOM 766 N N . PHE A 1 100 ? -3.071 0.902 -11.230 1.00 83.12 100 PHE A N 1
ATOM 767 C CA . PHE A 1 100 ? -2.338 1.952 -11.951 1.00 83.12 100 PHE A CA 1
ATOM 768 C C . PHE A 1 100 ? -1.219 2.609 -11.134 1.00 83.12 100 PHE A C 1
ATOM 770 O O . PHE A 1 100 ? -0.185 2.973 -11.685 1.00 83.12 100 PHE A O 1
ATOM 777 N N . LEU A 1 101 ? -1.427 2.798 -9.830 1.00 84.12 101 LEU A N 1
ATOM 778 C CA . LEU A 1 101 ? -0.525 3.529 -8.932 1.00 84.12 101 LEU A CA 1
ATOM 779 C C . LEU A 1 101 ? 0.282 2.605 -8.006 1.00 84.12 101 LEU A C 1
ATOM 781 O O . LEU A 1 101 ? 1.197 3.070 -7.322 1.00 84.12 101 LEU A O 1
ATOM 785 N N . GLY A 1 102 ? -0.061 1.317 -7.931 1.00 88.00 102 GLY A N 1
ATOM 786 C CA . GLY A 1 102 ? 0.571 0.369 -7.020 1.00 88.00 102 GLY A CA 1
ATOM 787 C C . GLY A 1 102 ? 0.473 0.822 -5.562 1.00 88.00 102 GLY A C 1
ATOM 788 O O . GLY A 1 102 ? -0.567 1.286 -5.086 1.00 88.00 102 GLY A O 1
ATOM 789 N N . ASN A 1 103 ? 1.598 0.750 -4.851 1.00 88.62 103 ASN A N 1
ATOM 790 C CA . ASN A 1 103 ? 1.682 1.109 -3.434 1.00 88.62 103 ASN A CA 1
ATOM 791 C C . ASN A 1 103 ? 1.411 2.594 -3.143 1.00 88.62 103 ASN A C 1
ATOM 793 O O . ASN A 1 103 ? 1.094 2.938 -2.002 1.00 88.62 103 ASN A O 1
ATOM 797 N N . LEU A 1 104 ? 1.454 3.472 -4.155 1.00 85.56 104 LEU A N 1
ATOM 798 C CA . LEU A 1 104 ? 1.069 4.875 -3.993 1.00 85.56 104 LEU A CA 1
ATOM 799 C C . LEU A 1 104 ? -0.414 4.997 -3.604 1.00 85.56 104 LEU A C 1
ATOM 801 O O . LEU A 1 104 ? -0.769 5.796 -2.735 1.00 85.56 104 LEU A O 1
ATOM 805 N N . ALA A 1 105 ? -1.273 4.154 -4.185 1.00 88.88 105 ALA A N 1
ATOM 806 C CA . ALA A 1 105 ? -2.688 4.105 -3.837 1.00 88.88 105 ALA A CA 1
ATOM 807 C C . ALA A 1 105 ? -2.907 3.551 -2.419 1.00 88.88 105 ALA A C 1
ATOM 809 O O . ALA A 1 105 ? -3.740 4.084 -1.686 1.00 88.88 105 ALA A O 1
ATOM 810 N N . THR A 1 106 ? -2.120 2.558 -1.987 1.00 89.12 106 THR A N 1
ATOM 811 C CA . THR A 1 106 ? -2.151 2.042 -0.606 1.00 89.12 106 THR A CA 1
ATOM 812 C C . THR A 1 106 ? -1.797 3.128 0.411 1.00 89.12 106 THR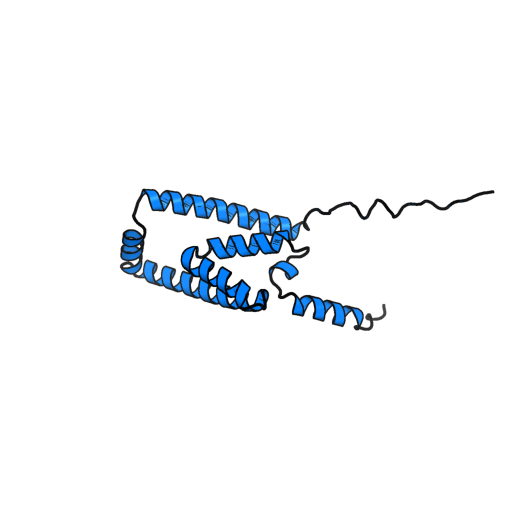 A C 1
ATOM 814 O O . THR A 1 106 ? -2.512 3.313 1.397 1.00 89.12 106 THR A O 1
ATOM 817 N N . LEU A 1 107 ? -0.730 3.894 0.163 1.00 86.81 107 LEU A N 1
ATOM 818 C CA . LEU A 1 107 ? -0.314 4.995 1.040 1.00 86.81 107 LEU A CA 1
ATOM 819 C C . LEU A 1 107 ? -1.382 6.091 1.106 1.00 86.81 107 LEU A C 1
ATOM 821 O O . LEU A 1 107 ? -1.764 6.517 2.197 1.00 86.81 107 LEU A O 1
ATOM 825 N N . ALA A 1 108 ? -1.926 6.499 -0.044 1.00 85.88 108 ALA A N 1
ATOM 826 C CA . ALA A 1 108 ? -3.015 7.471 -0.099 1.00 85.88 108 ALA A CA 1
ATOM 827 C C . ALA A 1 108 ? -4.268 6.976 0.649 1.00 85.88 108 ALA A C 1
ATOM 829 O O . ALA A 1 108 ? -4.918 7.752 1.357 1.00 85.88 108 ALA A O 1
ATOM 830 N N . TYR A 1 109 ? -4.585 5.681 0.544 1.00 88.50 109 TYR A N 1
ATOM 831 C CA . TYR A 1 109 ? -5.693 5.057 1.264 1.00 88.50 109 TYR A CA 1
ATOM 832 C C . TYR A 1 109 ? -5.506 5.130 2.782 1.00 88.50 109 TYR A C 1
ATOM 834 O O . TYR A 1 109 ? -6.409 5.581 3.496 1.00 88.50 109 TYR A O 1
ATOM 842 N N . ILE A 1 110 ? -4.325 4.737 3.269 1.00 87.00 110 ILE A N 1
ATOM 843 C CA . ILE A 1 110 ? -3.987 4.762 4.697 1.00 87.00 110 ILE A CA 1
ATOM 844 C C . ILE A 1 110 ? -4.035 6.192 5.229 1.00 87.00 110 ILE A C 1
ATOM 846 O O . ILE A 1 110 ? -4.676 6.424 6.251 1.00 87.00 110 ILE A O 1
ATOM 850 N N . ILE A 1 111 ? -3.450 7.163 4.519 1.00 84.12 111 ILE A N 1
ATOM 851 C CA . ILE A 1 111 ? -3.501 8.581 4.906 1.00 84.12 111 ILE A CA 1
ATOM 852 C C . ILE A 1 111 ? -4.957 9.048 4.999 1.00 84.12 111 ILE A C 1
ATOM 854 O O . ILE A 1 111 ? -5.359 9.621 6.011 1.00 84.12 111 ILE A O 1
ATOM 858 N N . ARG A 1 112 ? -5.789 8.750 3.993 1.00 88.94 112 ARG A N 1
ATOM 859 C CA . ARG A 1 112 ? -7.209 9.134 3.998 1.00 88.94 112 ARG A CA 1
ATOM 860 C C . ARG A 1 112 ? -7.966 8.551 5.192 1.00 88.94 112 ARG A C 1
ATOM 862 O O . ARG A 1 112 ? -8.838 9.232 5.737 1.00 88.94 112 ARG A O 1
ATOM 869 N N . ARG A 1 113 ? -7.681 7.302 5.579 1.00 84.25 113 ARG A N 1
ATOM 870 C CA . ARG A 1 113 ? -8.290 6.683 6.767 1.00 84.25 113 ARG A CA 1
ATOM 871 C C . ARG A 1 113 ? -7.741 7.275 8.059 1.00 84.25 113 ARG A C 1
ATOM 873 O O . ARG A 1 113 ? -8.539 7.583 8.934 1.00 84.25 113 ARG A O 1
ATOM 880 N N . ALA A 1 114 ? -6.433 7.494 8.151 1.00 83.69 114 ALA A N 1
ATOM 881 C CA . ALA A 1 114 ? -5.781 8.101 9.308 1.00 83.69 114 ALA A CA 1
ATOM 882 C C . ALA A 1 114 ? -6.329 9.503 9.611 1.00 83.69 114 ALA A C 1
ATOM 884 O O . ALA A 1 114 ? -6.587 9.821 10.764 1.00 83.69 114 ALA A O 1
ATOM 885 N N . LEU A 1 115 ? -6.622 10.305 8.581 1.00 81.12 115 LEU A N 1
ATOM 886 C CA . LEU A 1 115 ? -7.245 11.627 8.741 1.00 81.12 115 LEU A CA 1
ATOM 887 C C . LEU A 1 115 ? -8.669 11.589 9.323 1.00 81.12 115 LEU A C 1
ATOM 889 O O . LEU A 1 115 ? -9.196 12.629 9.708 1.00 81.12 115 LEU A O 1
ATOM 893 N N . ARG A 1 116 ? -9.323 10.423 9.336 1.00 79.69 116 ARG A N 1
ATOM 894 C CA . ARG A 1 116 ? -10.705 10.241 9.808 1.00 79.69 116 ARG A CA 1
ATOM 895 C C . ARG A 1 116 ? -10.809 9.327 11.029 1.00 79.69 116 ARG A C 1
ATOM 897 O O . ARG A 1 116 ? -11.927 9.060 11.454 1.00 79.69 116 ARG A O 1
ATOM 904 N N . ALA A 1 117 ? -9.687 8.808 11.516 1.00 78.44 117 ALA A N 1
ATOM 905 C CA . ALA A 1 117 ? -9.634 7.801 12.564 1.00 78.44 117 ALA A CA 1
ATOM 906 C C . ALA A 1 117 ? -9.079 8.397 13.862 1.00 78.44 117 ALA A C 1
ATOM 908 O O . ALA A 1 117 ? -8.074 9.112 13.848 1.00 78.44 117 ALA A O 1
ATOM 909 N N . GLU A 1 118 ? -9.702 8.046 14.982 1.00 70.31 118 GLU A N 1
ATOM 910 C CA . GLU A 1 118 ? -9.261 8.419 16.332 1.00 70.31 118 GLU A CA 1
ATOM 911 C C . GLU A 1 118 ? -8.387 7.339 16.982 1.00 70.31 118 GLU A C 1
ATOM 913 O O . GLU A 1 118 ? -7.828 7.540 18.061 1.00 70.31 118 GLU A O 1
ATOM 918 N N . THR A 1 119 ? -8.201 6.198 16.316 1.00 78.62 119 THR A N 1
ATOM 919 C CA . THR A 1 119 ? -7.323 5.113 16.765 1.00 78.62 119 THR A CA 1
ATOM 920 C C . THR A 1 119 ? -6.665 4.390 15.588 1.00 78.62 119 THR A C 1
ATOM 922 O O . THR A 1 119 ? -7.157 4.413 14.461 1.00 78.62 119 THR A O 1
ATOM 925 N N . ILE A 1 120 ? -5.539 3.703 15.832 1.00 76.12 120 ILE A N 1
ATOM 926 C CA . ILE A 1 120 ? -4.923 2.820 14.821 1.00 76.12 120 ILE A CA 1
ATOM 927 C C . ILE A 1 120 ? -5.887 1.689 14.442 1.00 76.12 120 ILE A C 1
ATOM 929 O O . ILE A 1 120 ? -5.974 1.324 13.272 1.00 76.12 120 ILE A O 1
ATOM 933 N N . GLU A 1 121 ? -6.643 1.157 15.406 1.00 77.31 121 GLU A N 1
ATOM 934 C CA . GLU A 1 121 ? -7.623 0.101 15.141 1.00 77.31 121 GLU A CA 1
ATOM 935 C C . GLU A 1 121 ? -8.658 0.553 14.114 1.00 77.31 121 GLU A C 1
ATOM 937 O O . GLU A 1 121 ? -8.956 -0.188 13.181 1.00 77.31 121 GLU A O 1
ATOM 942 N N . GLU A 1 122 ? -9.135 1.793 14.198 1.00 79.31 122 GLU A N 1
ATOM 943 C CA . GLU A 1 122 ? -10.033 2.363 13.195 1.00 79.31 122 GLU A CA 1
ATOM 944 C C . GLU A 1 122 ? -9.417 2.477 11.806 1.00 79.31 122 GLU A C 1
ATOM 946 O O . GLU A 1 122 ? -10.147 2.360 10.824 1.00 79.31 122 GLU A O 1
ATOM 951 N N . VAL A 1 123 ? -8.102 2.661 11.686 1.00 82.19 123 VAL A N 1
ATOM 952 C CA . VAL A 1 123 ? -7.422 2.714 10.381 1.00 82.19 123 VAL A CA 1
ATOM 953 C C . VAL A 1 123 ? -7.410 1.344 9.705 1.00 82.19 123 VAL A C 1
ATOM 955 O O . VAL A 1 123 ? -7.555 1.271 8.482 1.00 82.19 123 VAL A O 1
ATOM 958 N N . PHE A 1 124 ? -7.302 0.257 10.473 1.00 83.88 124 PHE A N 1
ATOM 959 C CA . PHE A 1 124 ? -7.147 -1.096 9.923 1.00 83.88 124 PHE A CA 1
ATOM 960 C C . PHE A 1 124 ? -8.405 -1.969 10.000 1.00 83.88 124 PHE A C 1
ATOM 962 O O . PHE A 1 124 ? -8.547 -2.902 9.207 1.00 83.88 124 PHE A O 1
ATOM 969 N N . MET A 1 125 ? -9.349 -1.661 10.890 1.00 81.44 125 MET A N 1
ATOM 970 C CA . MET A 1 125 ? -10.569 -2.445 11.074 1.00 81.44 125 MET A CA 1
ATOM 971 C C . MET A 1 125 ? -11.755 -1.912 10.255 1.00 81.44 125 MET A C 1
ATOM 973 O O . MET A 1 125 ? -11.887 -0.699 10.027 1.00 81.44 125 MET A O 1
ATOM 977 N N . PRO A 1 126 ? -12.663 -2.810 9.827 1.00 78.56 126 PRO A N 1
ATOM 978 C CA . PRO A 1 126 ? -13.953 -2.428 9.273 1.00 78.56 126 PRO A CA 1
ATOM 979 C C . PRO A 1 126 ? -14.879 -1.896 10.376 1.00 78.56 126 PRO A C 1
ATOM 981 O O . PRO A 1 126 ? -14.963 -2.456 11.473 1.00 78.56 126 PRO A O 1
ATOM 984 N N . ARG A 1 127 ? -15.665 -0.861 10.054 1.00 71.62 127 ARG A N 1
ATOM 985 C CA . ARG A 1 127 ? -16.544 -0.160 11.013 1.00 71.62 127 ARG A CA 1
ATOM 986 C C . ARG A 1 127 ? -17.516 -1.093 11.752 1.00 71.62 127 ARG A C 1
ATOM 988 O O . ARG A 1 127 ? -17.795 -0.889 12.926 1.00 71.62 127 ARG A O 1
ATOM 995 N N . ARG A 1 128 ? -17.978 -2.159 11.086 1.00 77.25 128 ARG A N 1
ATOM 996 C CA . ARG A 1 128 ? -18.884 -3.173 11.660 1.00 77.25 128 ARG A CA 1
ATOM 997 C C . ARG A 1 128 ? -18.301 -3.917 12.869 1.00 77.25 128 ARG A C 1
ATOM 999 O O . ARG A 1 128 ? -19.051 -4.275 13.770 1.00 77.25 128 ARG A O 1
ATOM 1006 N N . LEU A 1 129 ? -16.986 -4.154 12.903 1.00 78.19 129 LEU A N 1
ATOM 1007 C CA . LEU A 1 129 ? -16.349 -4.885 14.006 1.00 78.19 129 LEU A CA 1
ATOM 1008 C C . LEU A 1 129 ? -16.126 -3.999 15.230 1.00 78.19 129 LEU A C 1
ATOM 1010 O O . LEU A 1 129 ? -16.252 -4.481 16.352 1.00 78.19 129 LEU A O 1
ATOM 1014 N N . LEU A 1 130 ? -15.856 -2.713 15.012 1.00 77.75 130 LEU A N 1
ATOM 1015 C CA . LEU A 1 130 ? -15.699 -1.735 16.087 1.00 77.75 130 LEU A CA 1
ATOM 1016 C C . LEU A 1 130 ? -17.021 -1.537 16.832 1.00 77.75 130 LEU A C 1
ATOM 1018 O O . LEU A 1 130 ? -17.071 -1.732 18.041 1.00 77.75 130 LEU A O 1
ATOM 1022 N N . VAL A 1 131 ? -18.115 -1.322 16.093 1.00 77.88 131 VAL A N 1
ATOM 1023 C CA . VAL A 1 131 ? -19.464 -1.194 16.673 1.00 77.88 131 VAL A CA 1
ATOM 1024 C C . VAL A 1 131 ? -19.855 -2.450 17.461 1.00 77.88 131 VAL A C 1
ATOM 1026 O O . VAL A 1 131 ? -20.388 -2.357 18.564 1.00 77.88 131 VAL A O 1
ATOM 1029 N N . LYS A 1 132 ? -19.550 -3.647 16.937 1.00 76.44 132 LYS A N 1
ATOM 1030 C CA . LYS A 1 132 ? -19.833 -4.905 17.645 1.00 76.44 132 LYS A CA 1
ATOM 1031 C C . LYS A 1 132 ? -18.992 -5.059 18.919 1.00 76.44 132 LYS A C 1
ATOM 1033 O O . LYS A 1 132 ? -19.497 -5.557 19.920 1.00 76.44 132 LYS A O 1
ATOM 1038 N N . ARG A 1 133 ? -17.722 -4.639 18.901 1.00 80.00 133 ARG A N 1
ATOM 1039 C CA . ARG A 1 133 ? -16.845 -4.652 20.084 1.00 80.00 133 ARG A CA 1
ATOM 1040 C C . ARG A 1 133 ? -17.330 -3.693 21.164 1.00 80.00 133 ARG A C 1
ATOM 1042 O O . ARG A 1 133 ? -17.335 -4.077 22.329 1.00 80.00 133 ARG A O 1
ATOM 1049 N N . GLU A 1 134 ? -17.748 -2.490 20.789 1.00 80.75 134 GLU A N 1
ATOM 1050 C CA . GLU A 1 134 ? -18.319 -1.512 21.719 1.00 80.75 134 GLU A CA 1
ATOM 1051 C C . GLU A 1 134 ? -19.597 -2.052 22.369 1.00 80.75 134 GLU A C 1
ATOM 1053 O O . GLU A 1 134 ? -19.704 -2.038 23.594 1.00 80.75 134 GLU A O 1
ATOM 1058 N N . ALA A 1 135 ? -20.498 -2.640 21.574 1.00 81.69 135 ALA A N 1
ATOM 1059 C CA . ALA A 1 135 ? -21.721 -3.270 22.074 1.00 81.69 135 ALA A CA 1
ATOM 1060 C C . ALA A 1 135 ? -21.443 -4.453 23.025 1.00 81.69 135 ALA A C 1
ATOM 1062 O O . ALA A 1 135 ? -22.103 -4.596 24.058 1.00 81.69 135 ALA A O 1
ATOM 1063 N N . ASN A 1 136 ? -20.442 -5.287 22.720 1.00 80.31 136 ASN A N 1
ATOM 1064 C CA . ASN A 1 136 ? -20.012 -6.370 23.613 1.00 80.31 136 ASN A CA 1
ATOM 1065 C C . ASN A 1 136 ? -19.345 -5.841 24.892 1.00 80.31 136 ASN A C 1
ATOM 1067 O O . ASN A 1 136 ? -19.502 -6.434 25.954 1.00 80.31 136 ASN A O 1
ATOM 1071 N N . ARG A 1 137 ? -18.611 -4.724 24.821 1.00 79.69 137 ARG A N 1
ATOM 1072 C CA . ARG A 1 137 ? -17.979 -4.106 25.995 1.00 79.69 137 ARG A CA 1
ATOM 1073 C C . ARG A 1 137 ? -19.022 -3.514 26.946 1.00 79.69 137 ARG A C 1
ATOM 1075 O O . ARG A 1 137 ? -18.861 -3.658 28.150 1.00 79.69 137 ARG A O 1
ATOM 1082 N N . SER A 1 138 ? -20.089 -2.902 26.429 1.00 76.62 138 SER A N 1
ATOM 1083 C CA . SER A 1 138 ? -21.179 -2.353 27.252 1.00 76.62 138 SER A CA 1
ATOM 1084 C C . SER A 1 138 ? -22.084 -3.417 27.876 1.00 76.62 138 SER A C 1
ATOM 1086 O O . SER A 1 138 ? -22.759 -3.140 28.860 1.00 76.62 138 SER A O 1
ATOM 1088 N N . THR A 1 139 ? -22.128 -4.618 27.296 1.00 76.50 139 THR A N 1
ATOM 1089 C CA . THR A 1 139 ? -22.937 -5.745 27.793 1.00 76.50 139 THR A CA 1
ATOM 1090 C C . THR A 1 139 ? -22.139 -6.730 28.643 1.00 76.50 139 THR A C 1
ATOM 1092 O O . THR A 1 139 ? -22.736 -7.588 29.290 1.00 76.50 139 THR A O 1
ATOM 1095 N N . SER A 1 140 ? -20.808 -6.605 28.687 1.00 67.88 140 SER A N 1
ATOM 1096 C CA . SER A 1 140 ? -19.975 -7.390 29.592 1.00 67.88 140 SER A CA 1
ATOM 1097 C C . SER A 1 140 ? -20.250 -6.942 31.031 1.00 67.88 140 SER A C 1
ATOM 1099 O O . SER A 1 140 ? -19.984 -5.779 31.346 1.00 67.88 140 SER A O 1
ATOM 1101 N N . PRO A 1 141 ? -20.735 -7.825 31.925 1.00 68.62 141 PRO A N 1
ATOM 1102 C CA . PRO A 1 141 ? -20.749 -7.524 33.346 1.00 68.62 141 PRO A CA 1
ATOM 1103 C C . PRO A 1 141 ? -19.292 -7.291 33.737 1.00 68.62 141 PRO A C 1
ATOM 1105 O O . PRO A 1 141 ? -18.445 -8.164 33.537 1.00 68.62 141 PRO A O 1
ATOM 1108 N N . ALA A 1 142 ? -18.967 -6.069 34.155 1.00 65.94 142 ALA A N 1
ATOM 1109 C CA . ALA A 1 142 ? -17.629 -5.740 34.609 1.00 65.94 142 ALA A CA 1
ATOM 1110 C C . ALA A 1 142 ? -17.223 -6.783 35.653 1.00 65.94 142 ALA A C 1
ATOM 1112 O O . ALA A 1 142 ? -17.983 -7.035 36.588 1.00 65.94 142 ALA A O 1
ATOM 1113 N N . ALA A 1 143 ? -16.059 -7.409 35.450 1.00 58.59 143 ALA A N 1
ATOM 1114 C CA . ALA A 1 143 ? -15.388 -8.171 36.486 1.00 58.59 143 ALA A CA 1
ATOM 1115 C C . ALA A 1 143 ? -15.400 -7.302 37.746 1.00 58.59 143 ALA A C 1
ATOM 1117 O O . ALA A 1 143 ? -14.817 -6.216 37.761 1.00 58.59 143 ALA A O 1
ATOM 1118 N N . THR A 1 144 ? -16.192 -7.728 38.727 1.00 46.47 144 THR A N 1
ATOM 1119 C CA . THR A 1 144 ? -16.313 -7.083 40.029 1.00 46.47 144 THR A CA 1
ATOM 1120 C C . THR A 1 144 ? -14.907 -6.922 40.605 1.00 46.47 144 THR A C 1
ATOM 1122 O O . THR A 1 144 ? -14.173 -7.915 40.599 1.00 46.47 144 THR A O 1
ATOM 1125 N N . PRO A 1 145 ? -14.505 -5.707 41.026 1.00 56.16 145 PRO A N 1
ATOM 1126 C CA . PRO A 1 145 ? -13.280 -5.531 41.796 1.00 56.16 145 PRO A CA 1
ATOM 1127 C C . PRO A 1 145 ? -13.338 -6.304 43.118 1.00 56.16 145 PRO A C 1
ATOM 1129 O O . PRO A 1 145 ? -14.462 -6.517 43.634 1.00 56.16 145 PRO A O 1
#

Sequence (145 aa):
MLAAGPRRSASQHRTEAVMPKPVRILATMSMLILIVFIALIVRASMEKNIGAAVAELVADGWGLVT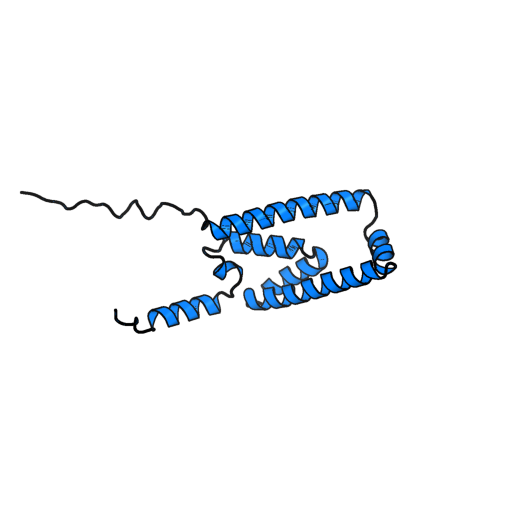LVDLYAGLFIIAVWVTFVEGSLRRSFWWIVALIFLGNLATLAYIIRRALRAETIEEVFMPRRLLVKREANRSTSPAATP